Protein AF-A0A285DPT3-F1 (afdb_monomer)

Structure (mmCIF, N/CA/C/O backbone):
data_AF-A0A285DPT3-F1
#
_entry.id   AF-A0A285DPT3-F1
#
loop_
_atom_site.group_PDB
_atom_site.id
_atom_site.type_symbol
_atom_site.label_atom_id
_atom_site.label_alt_id
_atom_site.label_comp_id
_atom_site.label_asym_id
_atom_site.label_entity_id
_atom_site.label_seq_id
_atom_site.pdbx_PDB_ins_code
_atom_site.Cartn_x
_atom_site.Cartn_y
_atom_site.Cartn_z
_atom_site.occupancy
_atom_site.B_iso_or_equiv
_atom_site.auth_seq_id
_atom_site.auth_comp_id
_atom_site.auth_asym_id
_atom_site.auth_atom_id
_atom_site.pdbx_PDB_model_num
ATOM 1 N N . MET A 1 1 ? 13.667 15.807 -25.710 1.00 60.22 1 MET A N 1
ATOM 2 C CA . MET A 1 1 ? 13.467 14.727 -26.704 1.00 60.22 1 MET A CA 1
ATOM 3 C C . MET A 1 1 ? 12.579 13.612 -26.157 1.00 60.22 1 MET A C 1
ATOM 5 O O . MET A 1 1 ? 11.550 13.369 -26.765 1.00 60.22 1 MET A O 1
ATOM 9 N N . ILE A 1 2 ? 12.893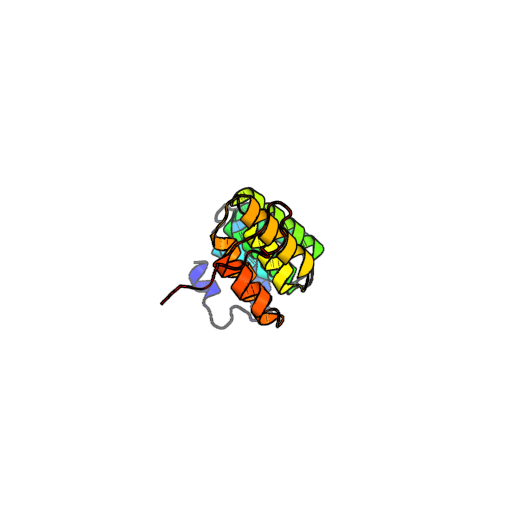 13.020 -24.993 1.00 67.38 2 ILE A N 1
ATOM 10 C CA . ILE A 1 2 ? 12.083 11.956 -24.354 1.00 67.38 2 ILE A CA 1
ATOM 11 C C . ILE A 1 2 ? 10.622 12.390 -24.117 1.00 67.38 2 ILE A C 1
ATOM 13 O O . ILE A 1 2 ? 9.706 11.693 -24.532 1.00 67.38 2 ILE A O 1
ATOM 17 N N . TRP A 1 3 ? 10.392 13.597 -23.582 1.00 68.56 3 TRP A N 1
ATOM 18 C CA . TRP A 1 3 ? 9.035 14.131 -23.374 1.00 68.56 3 TRP A CA 1
ATOM 19 C C . TRP A 1 3 ? 8.181 14.185 -24.655 1.00 68.56 3 TRP A C 1
ATOM 21 O O . TRP A 1 3 ? 6.995 13.876 -24.624 1.00 68.56 3 TRP A O 1
ATOM 31 N N . CYS A 1 4 ? 8.771 14.545 -25.800 1.00 65.94 4 CYS A N 1
ATOM 32 C CA . CYS A 1 4 ? 8.036 14.644 -27.064 1.00 65.94 4 CYS A CA 1
ATOM 33 C C . CYS A 1 4 ? 7.673 13.275 -27.650 1.00 65.94 4 CYS A C 1
ATOM 35 O O . CYS A 1 4 ? 6.765 13.203 -28.470 1.00 65.94 4 CYS A O 1
ATOM 37 N N . LEU A 1 5 ? 8.405 12.219 -27.284 1.00 67.31 5 LEU A N 1
ATOM 38 C CA . LEU A 1 5 ? 8.128 10.854 -27.726 1.00 67.31 5 LEU A CA 1
ATOM 39 C C . LEU A 1 5 ? 7.001 10.256 -26.884 1.00 67.31 5 LEU A C 1
ATOM 41 O O . LEU A 1 5 ? 6.019 9.773 -27.442 1.00 67.31 5 LEU A O 1
ATOM 45 N N . GLU A 1 6 ? 7.079 10.391 -25.560 1.00 70.69 6 GLU A N 1
ATOM 46 C CA . GLU A 1 6 ? 6.103 9.797 -24.637 1.00 70.69 6 GLU A CA 1
ATOM 47 C C . GLU A 1 6 ? 4.711 10.448 -24.679 1.00 70.69 6 GLU A C 1
ATOM 49 O O . GLU A 1 6 ? 3.744 9.820 -24.274 1.00 70.69 6 GLU A O 1
ATOM 54 N N . ASN A 1 7 ? 4.571 11.665 -25.216 1.00 73.75 7 ASN A N 1
ATOM 55 C CA . ASN A 1 7 ? 3.269 12.342 -25.348 1.00 73.75 7 ASN A CA 1
ATOM 56 C C . ASN A 1 7 ? 2.602 12.173 -26.725 1.00 73.75 7 ASN A C 1
ATOM 58 O O . ASN A 1 7 ? 1.636 12.873 -27.038 1.00 73.75 7 ASN A O 1
ATOM 62 N N . ARG A 1 8 ? 3.114 11.289 -27.588 1.00 76.12 8 ARG A N 1
ATOM 63 C CA . ARG A 1 8 ? 2.464 11.002 -28.874 1.00 76.12 8 ARG A CA 1
ATOM 64 C C . ARG A 1 8 ? 1.269 10.069 -28.687 1.00 76.12 8 ARG A C 1
ATOM 66 O O . ARG A 1 8 ? 1.301 9.170 -27.859 1.00 76.12 8 ARG A O 1
ATOM 73 N N . ALA A 1 9 ? 0.235 10.244 -29.509 1.00 72.31 9 ALA A N 1
ATOM 74 C CA . ALA A 1 9 ? -0.983 9.429 -29.449 1.00 72.31 9 ALA A CA 1
ATOM 75 C C . ALA A 1 9 ? -0.748 7.932 -29.742 1.00 72.31 9 ALA A C 1
ATOM 77 O O . ALA A 1 9 ? -1.563 7.093 -29.380 1.00 72.31 9 ALA A O 1
ATOM 78 N N . ASP A 1 10 ? 0.365 7.598 -30.392 1.00 73.44 10 ASP A N 1
ATOM 79 C CA . ASP A 1 10 ? 0.785 6.239 -30.733 1.00 73.44 10 ASP A CA 1
ATOM 80 C C . ASP A 1 10 ? 1.736 5.626 -29.688 1.00 73.44 10 ASP A C 1
ATOM 82 O O . ASP A 1 10 ? 2.382 4.612 -29.960 1.00 73.44 10 ASP A O 1
ATOM 86 N N . ALA A 1 11 ? 1.867 6.254 -28.512 1.00 66.75 11 ALA A N 1
ATOM 87 C CA . ALA A 1 11 ? 2.884 5.892 -27.533 1.00 66.75 11 ALA A CA 1
ATOM 88 C C . ALA A 1 11 ? 2.750 4.505 -26.924 1.00 66.75 11 ALA A C 1
ATOM 90 O O . ALA A 1 11 ? 3.761 3.897 -26.574 1.00 66.75 11 ALA A O 1
ATOM 91 N N . ASP A 1 12 ? 1.522 4.013 -26.847 1.00 67.69 12 ASP A N 1
ATOM 92 C CA . ASP A 1 12 ? 1.192 2.697 -26.316 1.00 67.69 12 ASP A CA 1
ATOM 93 C C . ASP A 1 12 ? 0.891 1.674 -27.428 1.00 67.69 12 ASP A C 1
ATOM 95 O O . ASP A 1 12 ? 0.424 0.574 -27.140 1.00 67.69 12 ASP A O 1
ATOM 99 N N . GLN A 1 13 ? 1.131 2.009 -28.706 1.00 74.12 13 GLN A N 1
ATOM 100 C CA . GLN A 1 13 ? 0.984 1.032 -29.788 1.00 74.12 13 GLN A CA 1
ATOM 101 C C . GLN A 1 13 ? 2.091 -0.033 -29.698 1.00 74.12 13 GLN A C 1
ATOM 103 O O . GLN A 1 13 ? 3.259 0.340 -29.557 1.00 74.12 13 GLN A O 1
ATOM 108 N N . PRO A 1 14 ? 1.768 -1.337 -29.828 1.00 68.69 14 PRO A N 1
ATOM 109 C CA . PRO A 1 14 ? 2.733 -2.430 -29.674 1.00 68.69 14 PRO A CA 1
ATOM 110 C C . PRO A 1 14 ? 4.007 -2.270 -30.510 1.00 68.69 14 PRO A C 1
ATOM 112 O O . PRO A 1 14 ? 5.107 -2.454 -29.995 1.00 68.69 14 PRO A O 1
ATOM 115 N N . ASP A 1 15 ? 3.862 -1.832 -31.760 1.00 72.25 15 ASP A N 1
ATOM 116 C CA . ASP A 1 15 ? 4.971 -1.668 -32.708 1.00 72.25 15 ASP A CA 1
ATOM 117 C C . ASP A 1 15 ? 5.975 -0.587 -32.269 1.00 72.25 15 ASP A C 1
ATOM 119 O O . ASP A 1 15 ? 7.160 -0.649 -32.591 1.00 72.25 15 ASP A O 1
ATOM 123 N N . ASN A 1 16 ? 5.517 0.382 -31.475 1.00 74.25 16 ASN A N 1
ATOM 124 C CA . ASN A 1 16 ? 6.323 1.488 -30.972 1.00 74.25 16 ASN A CA 1
ATOM 125 C C . ASN A 1 16 ? 6.932 1.208 -29.588 1.00 74.25 16 ASN A C 1
ATOM 127 O O . ASN A 1 16 ? 7.868 1.904 -29.185 1.00 74.25 16 ASN A O 1
ATOM 131 N N . LEU A 1 17 ? 6.422 0.219 -28.845 1.00 73.50 17 LEU A N 1
ATOM 132 C CA . LEU A 1 17 ? 6.867 -0.067 -27.477 1.00 73.50 17 LEU A CA 1
ATOM 133 C C . LEU A 1 17 ? 8.309 -0.581 -27.436 1.00 73.50 17 LEU A C 1
ATOM 135 O O . LEU A 1 17 ? 9.078 -0.149 -26.578 1.00 73.50 17 LEU A O 1
ATOM 139 N N . SER A 1 18 ? 8.712 -1.445 -28.374 1.00 77.19 18 SER A N 1
ATOM 140 C CA . SER A 1 18 ? 10.070 -2.011 -28.396 1.00 77.19 18 SER A CA 1
ATOM 141 C C . SER A 1 18 ? 11.146 -0.962 -28.702 1.00 77.19 18 SER A C 1
ATOM 143 O O . SER A 1 18 ? 12.162 -0.903 -28.008 1.00 77.19 18 SER A O 1
ATOM 145 N N . GLU A 1 19 ? 10.923 -0.096 -29.697 1.00 78.00 19 GLU A N 1
ATOM 146 C CA . GLU A 1 19 ? 11.867 0.981 -30.035 1.00 78.00 19 GLU A CA 1
ATOM 147 C C . GLU A 1 19 ? 11.976 2.003 -28.891 1.00 78.00 19 GLU A C 1
ATOM 149 O O . GLU A 1 19 ? 13.074 2.425 -28.515 1.00 78.00 19 GLU A O 1
ATOM 154 N N . ARG A 1 20 ? 10.846 2.354 -28.266 1.00 80.75 20 ARG A N 1
ATOM 155 C CA . ARG A 1 20 ? 10.809 3.286 -27.130 1.00 80.75 20 ARG A CA 1
ATOM 156 C C . ARG A 1 20 ? 11.472 2.717 -25.892 1.00 80.75 20 ARG A C 1
ATOM 158 O O . ARG A 1 20 ? 12.258 3.423 -25.263 1.00 80.75 20 ARG A O 1
ATOM 165 N N . ARG A 1 21 ? 11.222 1.445 -25.573 1.00 86.56 21 ARG A N 1
ATOM 166 C CA . ARG A 1 21 ? 11.910 0.745 -24.485 1.00 86.56 21 ARG A CA 1
ATOM 167 C C . ARG A 1 21 ? 13.422 0.845 -24.657 1.00 86.56 21 ARG A C 1
ATOM 169 O O . ARG A 1 21 ? 14.096 1.310 -23.744 1.00 86.56 21 ARG A O 1
ATOM 176 N N . ALA A 1 22 ? 13.940 0.527 -25.844 1.00 88.06 22 ALA A N 1
ATOM 177 C CA . ALA A 1 22 ? 15.373 0.607 -26.120 1.00 88.06 22 ALA A CA 1
ATOM 178 C C . ALA A 1 22 ? 15.934 2.033 -25.939 1.00 88.06 22 ALA A C 1
ATOM 180 O O . ALA A 1 22 ? 17.033 2.218 -25.411 1.00 88.06 22 ALA A O 1
ATOM 181 N N . LEU A 1 23 ? 15.188 3.067 -26.343 1.00 87.31 23 LEU A N 1
ATOM 182 C CA . LEU A 1 23 ? 15.588 4.464 -26.139 1.00 87.31 23 LEU A CA 1
ATOM 183 C C . LEU A 1 23 ? 15.603 4.862 -24.657 1.00 87.31 23 LEU A C 1
ATOM 185 O O . LEU A 1 23 ? 16.547 5.519 -24.209 1.00 87.31 23 LEU A O 1
ATOM 189 N N . LEU A 1 24 ? 14.586 4.459 -23.895 1.00 89.88 24 LEU A N 1
ATOM 190 C CA . LEU A 1 24 ? 14.486 4.726 -22.461 1.00 89.88 24 LEU A CA 1
ATOM 191 C C . LEU A 1 24 ? 15.575 3.984 -21.677 1.00 89.88 24 LEU A C 1
ATOM 193 O O . LEU A 1 24 ? 16.209 4.581 -20.810 1.00 89.88 24 LEU A O 1
ATOM 197 N N . GLU A 1 25 ? 15.866 2.729 -22.022 1.00 91.56 25 GLU A N 1
ATOM 198 C CA . GLU A 1 25 ? 16.958 1.947 -21.428 1.00 91.56 25 GLU A CA 1
ATOM 199 C C . GLU A 1 25 ? 18.322 2.590 -21.691 1.00 91.56 25 GLU A C 1
ATOM 201 O O . GLU A 1 25 ? 19.144 2.721 -20.780 1.00 91.56 25 GLU A O 1
ATOM 206 N N . ARG A 1 26 ? 18.561 3.066 -22.920 1.00 90.75 26 ARG A N 1
ATOM 207 C CA . ARG A 1 26 ? 19.780 3.822 -23.244 1.00 90.75 26 ARG A CA 1
ATOM 208 C C . ARG A 1 26 ? 19.885 5.101 -22.422 1.00 90.75 26 ARG A C 1
ATOM 210 O O . ARG A 1 26 ? 20.978 5.428 -21.968 1.00 90.75 26 ARG A O 1
ATOM 217 N N . ALA A 1 27 ? 18.778 5.813 -22.219 1.00 88.75 27 ALA A N 1
ATOM 218 C CA . ALA A 1 27 ? 18.766 7.014 -21.394 1.00 88.75 27 ALA A CA 1
ATOM 219 C C . ALA A 1 27 ? 19.059 6.702 -19.919 1.00 88.75 27 ALA A C 1
ATOM 221 O O . ALA A 1 27 ? 19.902 7.366 -19.315 1.00 88.75 27 ALA A O 1
ATOM 222 N N . LEU A 1 28 ? 18.429 5.660 -19.369 1.00 90.12 28 LEU A N 1
ATOM 223 C CA . LEU A 1 28 ? 18.655 5.186 -18.005 1.00 90.12 28 LEU A CA 1
ATOM 224 C C . LEU A 1 28 ? 20.135 4.840 -17.777 1.00 90.12 28 LEU A C 1
ATOM 226 O O . LEU A 1 28 ? 20.761 5.355 -16.852 1.00 90.12 28 LEU A O 1
ATOM 230 N N . ASN A 1 29 ? 20.719 4.044 -18.677 1.00 89.31 29 ASN A N 1
ATOM 231 C CA . ASN A 1 29 ? 22.113 3.600 -18.592 1.00 89.31 29 ASN A CA 1
ATOM 232 C C . ASN A 1 29 ? 23.126 4.734 -18.825 1.00 89.31 29 ASN A C 1
ATOM 234 O O . ASN A 1 29 ? 24.245 4.675 -18.324 1.00 89.31 29 ASN A O 1
ATOM 238 N N . ALA A 1 30 ? 22.739 5.787 -19.549 1.00 88.75 30 ALA A N 1
ATOM 239 C CA . ALA A 1 30 ? 23.543 6.996 -19.717 1.00 88.75 30 ALA A CA 1
ATOM 240 C C . ALA A 1 30 ? 23.461 7.959 -18.513 1.00 88.75 30 ALA A C 1
ATOM 242 O O . ALA A 1 30 ? 23.960 9.080 -18.594 1.00 88.75 30 ALA A O 1
ATOM 243 N N . GLY A 1 31 ? 22.810 7.562 -17.413 1.00 84.94 31 GLY A N 1
ATOM 244 C CA . GLY A 1 31 ? 22.635 8.402 -16.226 1.00 84.94 31 GLY A CA 1
ATOM 245 C C . GLY A 1 31 ? 21.565 9.483 -16.386 1.00 84.94 31 GLY A C 1
ATOM 246 O O . GLY A 1 31 ? 21.408 10.326 -15.509 1.00 84.94 31 GLY A O 1
ATOM 247 N N . MET A 1 32 ? 20.781 9.451 -17.468 1.00 84.06 32 MET A N 1
ATOM 248 C CA . MET A 1 32 ? 19.624 10.330 -17.679 1.00 84.06 32 MET A CA 1
ATOM 249 C C . MET A 1 32 ? 18.358 9.729 -17.044 1.00 84.06 32 MET A C 1
ATOM 251 O O . MET A 1 32 ? 17.265 9.783 -17.616 1.00 84.06 32 MET A O 1
ATOM 255 N N . ALA A 1 33 ? 18.521 9.129 -15.860 1.00 80.12 33 ALA A N 1
ATOM 256 C CA . ALA A 1 33 ? 17.473 8.490 -15.077 1.00 80.12 33 ALA A CA 1
ATOM 257 C C . ALA A 1 33 ? 16.556 9.547 -14.451 1.00 80.12 33 ALA A C 1
ATOM 259 O O . ALA A 1 33 ? 16.664 9.904 -13.281 1.00 80.12 33 ALA A O 1
ATOM 260 N N . THR A 1 34 ? 15.659 10.093 -15.264 1.00 86.56 34 THR A N 1
ATOM 261 C CA . THR A 1 34 ? 14.564 10.922 -14.755 1.00 86.56 34 THR A CA 1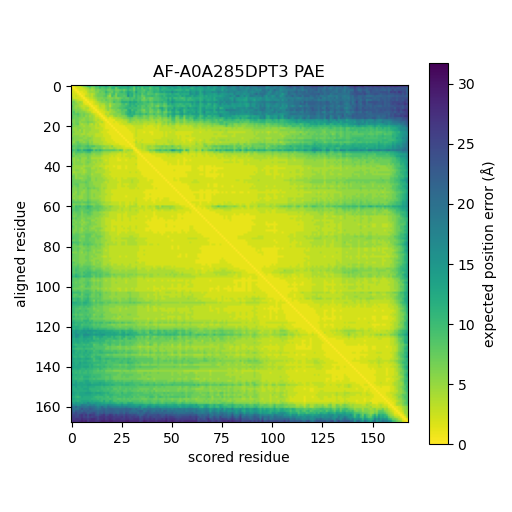
ATOM 262 C C . THR A 1 34 ? 13.483 10.033 -14.145 1.00 86.56 34 THR A C 1
ATOM 264 O O . THR A 1 34 ? 13.339 8.868 -14.526 1.00 86.56 34 THR A O 1
ATOM 267 N N . GLU A 1 35 ? 12.687 10.594 -13.235 1.00 86.56 35 GLU A N 1
ATOM 268 C CA . GLU A 1 35 ? 11.513 9.923 -12.663 1.00 86.56 35 GLU A CA 1
ATOM 269 C C . GLU A 1 35 ? 10.594 9.369 -13.760 1.00 86.56 35 GLU A C 1
ATOM 271 O O . GLU A 1 35 ? 10.193 8.212 -13.702 1.00 86.56 35 GLU A O 1
ATOM 276 N N . GLN A 1 36 ? 10.361 10.150 -14.820 1.00 85.31 36 GLN A N 1
ATOM 277 C CA . GLN A 1 36 ? 9.523 9.752 -15.951 1.00 85.31 36 GLN A CA 1
ATOM 278 C C . GLN A 1 36 ? 10.099 8.555 -16.729 1.00 85.31 36 GLN A C 1
ATOM 280 O O . GLN A 1 36 ? 9.351 7.659 -17.116 1.00 85.31 36 GLN A O 1
ATOM 285 N N . VAL A 1 37 ? 11.422 8.512 -16.943 1.00 89.81 37 VAL A N 1
ATOM 286 C CA . VAL A 1 37 ? 12.089 7.371 -17.602 1.00 89.81 37 VAL A CA 1
ATOM 287 C C . VAL A 1 37 ? 11.964 6.115 -16.744 1.00 89.81 37 VAL A C 1
ATOM 289 O O . VAL A 1 37 ? 11.612 5.058 -17.266 1.00 89.81 37 VAL A O 1
ATOM 292 N N . CYS A 1 38 ? 12.209 6.233 -15.436 1.00 92.31 38 CYS A N 1
ATOM 293 C CA . CYS A 1 38 ? 12.087 5.108 -14.513 1.00 92.31 38 CYS A CA 1
ATOM 294 C C . CYS A 1 38 ? 10.647 4.595 -14.484 1.00 92.31 38 CYS A C 1
ATOM 296 O O . CYS A 1 38 ? 10.424 3.431 -14.788 1.00 92.31 38 CYS A O 1
ATOM 298 N N . GLN A 1 39 ? 9.672 5.466 -14.222 1.00 90.50 39 GLN A N 1
ATOM 299 C CA . GLN A 1 39 ? 8.260 5.095 -14.137 1.00 90.50 39 GLN A CA 1
ATOM 300 C C . GLN A 1 39 ? 7.786 4.367 -15.400 1.00 90.50 39 GLN A C 1
ATOM 302 O O . GLN A 1 39 ? 7.134 3.327 -15.317 1.00 90.50 39 GLN A O 1
ATOM 307 N N . ARG A 1 40 ? 8.146 4.872 -16.585 1.00 89.69 40 ARG A N 1
ATOM 308 C CA . ARG A 1 40 ? 7.731 4.250 -17.843 1.00 89.69 40 ARG A CA 1
ATOM 309 C C . ARG A 1 40 ? 8.331 2.860 -18.030 1.00 89.69 40 ARG A C 1
ATOM 311 O O . ARG A 1 40 ? 7.610 1.933 -18.390 1.00 89.69 40 ARG A O 1
ATOM 318 N N . LEU A 1 41 ? 9.624 2.703 -17.749 1.00 92.88 41 LEU A N 1
ATOM 319 C CA . LEU A 1 41 ? 10.287 1.401 -17.806 1.00 92.88 41 LEU A CA 1
ATOM 320 C C . LEU A 1 41 ? 9.742 0.429 -16.747 1.00 92.88 41 LEU A C 1
ATOM 322 O O . LEU A 1 41 ? 9.598 -0.751 -17.043 1.00 92.88 41 LEU A O 1
ATOM 326 N N . GLN A 1 42 ? 9.383 0.908 -15.551 1.00 95.25 42 GLN A N 1
ATOM 327 C CA . GLN A 1 42 ? 8.762 0.085 -14.508 1.00 95.25 42 GLN A CA 1
ATOM 328 C C . GLN A 1 42 ? 7.402 -0.463 -14.956 1.00 95.25 42 GLN A C 1
ATOM 330 O O . GLN A 1 42 ? 7.119 -1.641 -14.749 1.00 95.25 42 GLN A O 1
ATOM 335 N N . VAL A 1 43 ? 6.578 0.358 -15.615 1.00 92.25 43 VAL A N 1
ATOM 336 C CA . VAL A 1 43 ? 5.294 -0.091 -16.177 1.00 92.25 43 VAL A CA 1
ATOM 337 C C . VAL A 1 43 ? 5.505 -1.170 -17.239 1.00 92.25 43 VAL A C 1
ATOM 339 O O . VAL A 1 43 ? 4.821 -2.188 -17.190 1.00 92.25 43 VAL A O 1
ATOM 342 N N . ILE A 1 44 ? 6.460 -0.976 -18.156 1.00 90.56 44 ILE A N 1
ATOM 343 C CA . ILE A 1 44 ? 6.786 -1.963 -19.200 1.00 90.56 44 ILE A CA 1
ATOM 344 C C . ILE A 1 44 ? 7.269 -3.274 -18.56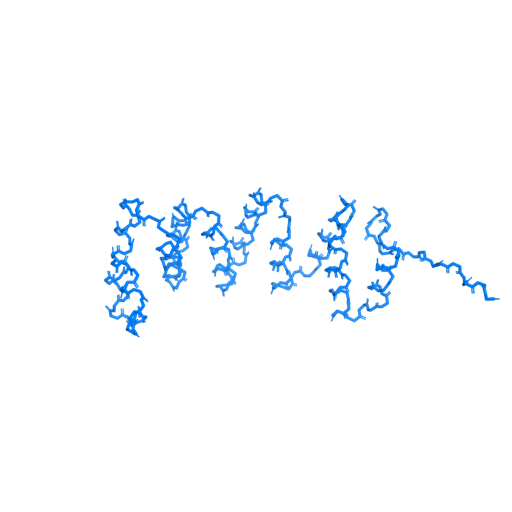2 1.00 90.56 44 ILE A C 1
ATOM 346 O O . ILE A 1 44 ? 6.733 -4.335 -18.859 1.00 90.56 44 ILE A O 1
ATOM 350 N N . ALA A 1 45 ? 8.218 -3.208 -17.624 1.00 93.81 45 ALA A N 1
ATOM 351 C CA . ALA A 1 45 ? 8.729 -4.392 -16.934 1.00 93.81 45 ALA A CA 1
ATOM 352 C C . ALA A 1 45 ? 7.628 -5.142 -16.163 1.00 93.81 45 ALA A C 1
ATOM 354 O O . ALA A 1 45 ? 7.586 -6.368 -16.179 1.00 93.81 45 ALA A O 1
ATOM 355 N N . ALA A 1 46 ? 6.703 -4.420 -15.523 1.00 94.19 46 ALA A N 1
ATOM 356 C CA . ALA A 1 46 ? 5.568 -5.025 -14.832 1.00 94.19 46 ALA A CA 1
ATOM 357 C C . ALA A 1 46 ? 4.555 -5.676 -15.791 1.00 94.19 46 ALA A C 1
ATOM 359 O O . ALA A 1 46 ? 3.973 -6.698 -15.438 1.00 94.19 46 ALA A O 1
ATOM 360 N N . GLN A 1 47 ? 4.336 -5.104 -16.983 1.00 90.25 47 GLN A N 1
ATOM 361 C CA . GLN A 1 47 ? 3.489 -5.702 -18.027 1.00 90.25 47 GLN A CA 1
ATOM 362 C C . GLN A 1 47 ? 4.082 -7.003 -18.571 1.00 90.25 47 GLN A C 1
ATOM 364 O O . GLN A 1 47 ? 3.337 -7.946 -18.821 1.00 90.25 47 GLN A O 1
ATOM 369 N N . ASP A 1 48 ? 5.406 -7.059 -18.696 1.00 92.25 48 ASP A N 1
ATOM 370 C CA . ASP A 1 48 ? 6.138 -8.254 -19.122 1.00 92.25 48 ASP A CA 1
ATOM 371 C C . ASP A 1 48 ? 6.331 -9.280 -17.990 1.00 92.25 48 ASP A C 1
ATOM 373 O O . ASP A 1 48 ? 6.950 -10.322 -18.195 1.00 92.25 48 ASP A O 1
ATOM 377 N N . GLU A 1 49 ? 5.844 -8.976 -16.781 1.00 95.12 49 GLU A N 1
ATOM 378 C CA . GLU A 1 49 ? 6.082 -9.744 -15.553 1.00 95.12 49 GLU A CA 1
ATOM 379 C C . GLU A 1 49 ? 7.580 -9.946 -15.224 1.00 95.12 49 GLU A C 1
ATOM 381 O O . GLU A 1 49 ? 7.959 -10.844 -14.463 1.00 95.12 49 GLU A O 1
ATOM 386 N N . ASP A 1 50 ? 8.455 -9.076 -15.740 1.00 96.25 50 ASP A N 1
ATOM 387 C CA . ASP A 1 50 ? 9.886 -9.068 -15.438 1.00 96.25 50 ASP A CA 1
ATOM 388 C C . ASP A 1 50 ? 10.169 -8.248 -14.175 1.00 96.25 50 ASP A C 1
ATOM 390 O O . ASP A 1 50 ? 10.608 -7.095 -14.173 1.00 96.25 50 ASP A O 1
ATOM 394 N N . TRP A 1 51 ? 9.899 -8.881 -13.042 1.00 96.25 51 TRP A N 1
ATOM 395 C CA . TRP A 1 51 ? 10.055 -8.265 -11.730 1.00 96.25 51 TRP A CA 1
ATOM 396 C C . TRP A 1 51 ? 11.514 -7.999 -11.332 1.00 96.25 51 TRP A C 1
ATOM 398 O O . TRP A 1 51 ? 11.768 -7.174 -10.453 1.00 96.25 51 TRP A O 1
ATOM 408 N N . ASN A 1 52 ? 12.473 -8.706 -11.937 1.00 96.38 52 ASN A N 1
ATOM 409 C CA . ASN A 1 52 ? 13.892 -8.463 -11.680 1.00 96.38 52 ASN A CA 1
ATOM 410 C C . ASN A 1 52 ? 14.318 -7.162 -12.354 1.00 96.38 52 ASN A C 1
ATOM 412 O O . ASN A 1 52 ? 14.977 -6.328 -11.729 1.00 96.38 52 ASN A O 1
ATOM 416 N N . GLU A 1 53 ? 13.887 -6.973 -13.599 1.00 95.31 53 GLU A N 1
ATOM 417 C CA . GLU A 1 53 ? 14.105 -5.738 -14.335 1.00 95.31 53 GLU A CA 1
ATOM 418 C C . GLU A 1 53 ? 13.397 -4.558 -13.665 1.00 95.31 53 GLU A C 1
ATOM 420 O O . GLU A 1 53 ? 14.013 -3.509 -13.467 1.00 95.31 53 GLU A O 1
ATOM 425 N N . LEU A 1 54 ? 12.158 -4.754 -13.198 1.00 97.19 54 LEU A N 1
ATOM 426 C CA . LEU A 1 54 ? 11.440 -3.761 -12.397 1.00 97.19 54 LEU A CA 1
ATOM 427 C C . LEU A 1 54 ? 12.283 -3.282 -11.204 1.00 97.19 54 LEU A C 1
ATOM 429 O O . LEU A 1 54 ? 12.470 -2.078 -11.024 1.00 97.19 54 LEU A O 1
ATOM 433 N N . SER A 1 55 ? 12.844 -4.215 -10.428 1.00 96.81 55 SER A N 1
ATOM 434 C CA . SER A 1 55 ? 13.664 -3.880 -9.259 1.00 96.81 55 SER A CA 1
ATOM 435 C C . SER A 1 55 ? 14.992 -3.214 -9.639 1.00 96.81 55 SER A C 1
ATOM 437 O O . SER A 1 55 ? 15.449 -2.289 -8.960 1.00 96.81 55 SER A O 1
ATOM 439 N N . ARG A 1 56 ? 15.597 -3.624 -10.763 1.00 95.75 56 ARG A N 1
ATOM 440 C CA . ARG A 1 56 ? 16.795 -2.978 -11.318 1.00 95.75 56 ARG A CA 1
ATOM 441 C C . ARG A 1 56 ? 16.516 -1.512 -11.647 1.00 95.75 56 ARG A C 1
ATOM 443 O O . ARG A 1 56 ? 17.295 -0.651 -11.242 1.00 95.75 56 ARG A O 1
ATOM 450 N N . ILE A 1 57 ? 15.408 -1.224 -12.333 1.00 95.88 57 ILE A N 1
ATOM 451 C CA . ILE A 1 57 ? 14.992 0.138 -12.700 1.00 95.88 57 ILE A CA 1
ATOM 452 C C . ILE A 1 57 ? 14.720 0.978 -11.447 1.00 95.88 57 ILE A C 1
ATOM 454 O O . ILE A 1 57 ? 15.172 2.123 -11.369 1.00 95.88 57 ILE A O 1
ATOM 458 N N . THR A 1 58 ? 14.057 0.409 -10.433 1.00 95.69 58 THR A N 1
ATOM 459 C CA . THR A 1 58 ? 13.811 1.089 -9.150 1.00 95.69 58 THR A CA 1
ATOM 460 C C . THR A 1 58 ? 15.094 1.613 -8.509 1.00 95.69 58 THR A C 1
ATOM 462 O O . THR A 1 58 ? 15.100 2.714 -7.951 1.00 95.69 58 THR A O 1
ATOM 465 N N . GLY A 1 59 ? 16.198 0.869 -8.631 1.00 93.81 59 GLY A N 1
ATOM 466 C CA . GLY A 1 59 ? 17.508 1.269 -8.116 1.00 93.81 59 GLY A CA 1
ATOM 467 C C . GLY A 1 59 ? 18.003 2.625 -8.636 1.00 93.81 59 GLY A C 1
ATOM 468 O O . GLY A 1 59 ? 18.752 3.302 -7.934 1.00 93.81 59 GLY A O 1
ATOM 469 N N . PHE A 1 60 ? 17.549 3.059 -9.815 1.00 91.44 60 PHE A N 1
ATOM 470 C CA . PHE A 1 60 ? 17.920 4.346 -10.410 1.00 91.44 60 PHE A CA 1
ATOM 471 C C . PHE A 1 60 ? 17.001 5.502 -9.993 1.00 91.44 60 PHE A C 1
ATOM 473 O O . PHE A 1 60 ? 17.434 6.652 -9.995 1.00 91.44 60 PHE A O 1
ATOM 480 N N . GLY A 1 61 ? 15.741 5.219 -9.654 1.00 88.12 61 GLY A N 1
ATOM 481 C CA . GLY A 1 61 ? 14.704 6.242 -9.475 1.00 88.12 61 GLY A CA 1
ATOM 482 C C . GLY A 1 61 ? 14.422 6.655 -8.026 1.00 88.12 61 GLY A C 1
ATOM 483 O O . GLY A 1 61 ? 13.577 7.517 -7.792 1.00 88.12 61 GLY A O 1
ATOM 484 N N . GLY A 1 62 ? 15.106 6.059 -7.045 1.00 90.38 62 GLY A N 1
ATOM 485 C CA . GLY A 1 62 ? 14.995 6.449 -5.637 1.00 90.38 62 GLY A CA 1
ATOM 486 C C . GLY A 1 62 ? 13.607 6.208 -5.028 1.00 90.38 62 GLY A C 1
ATOM 487 O O . GLY A 1 62 ? 12.949 5.206 -5.303 1.00 90.38 62 GLY A O 1
ATOM 488 N N . ASP A 1 63 ? 13.172 7.109 -4.145 1.00 92.62 6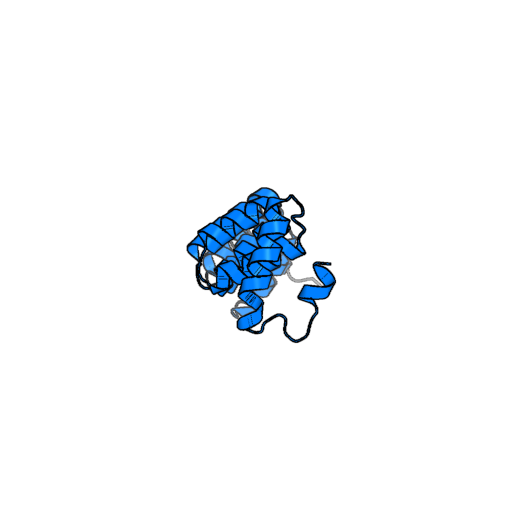3 ASP A N 1
ATOM 489 C CA . ASP A 1 63 ? 11.931 6.953 -3.371 1.00 92.62 63 ASP A CA 1
ATOM 490 C C . ASP A 1 63 ? 10.643 6.944 -4.210 1.00 92.62 63 ASP A C 1
ATOM 492 O O . ASP A 1 63 ? 9.759 6.142 -3.897 1.00 92.62 63 ASP A O 1
ATOM 496 N N . PRO A 1 64 ? 10.479 7.798 -5.243 1.00 93.19 64 PRO A N 1
ATOM 497 C CA . PRO A 1 64 ? 9.323 7.716 -6.133 1.00 93.19 64 PRO A CA 1
ATOM 498 C C . PRO A 1 64 ? 9.227 6.355 -6.825 1.00 93.19 64 PRO A C 1
ATOM 500 O O . PRO A 1 64 ? 8.189 5.701 -6.737 1.00 93.19 64 PRO A O 1
ATOM 503 N N . ALA A 1 65 ? 10.332 5.875 -7.405 1.00 94.94 65 ALA A N 1
ATOM 504 C CA . ALA A 1 65 ? 10.354 4.588 -8.094 1.00 94.94 65 ALA A CA 1
ATOM 505 C C . ALA A 1 65 ? 10.088 3.411 -7.144 1.00 94.94 65 ALA A C 1
ATOM 507 O O . ALA A 1 65 ? 9.399 2.467 -7.519 1.00 94.94 65 ALA A O 1
ATOM 508 N N . LEU A 1 66 ? 10.553 3.477 -5.892 1.00 96.75 66 LEU A N 1
ATOM 509 C CA . LEU A 1 66 ? 10.255 2.447 -4.894 1.00 96.75 66 LEU A CA 1
ATOM 510 C C . LEU A 1 66 ? 8.754 2.365 -4.571 1.00 96.75 66 LEU A C 1
ATOM 512 O O . LEU A 1 66 ? 8.209 1.272 -4.408 1.00 96.75 66 LEU A O 1
ATOM 516 N N . ARG A 1 67 ? 8.070 3.514 -4.481 1.00 96.31 67 ARG A N 1
ATOM 517 C CA . ARG A 1 67 ? 6.613 3.548 -4.272 1.00 96.31 67 ARG A CA 1
ATOM 518 C C . ARG A 1 67 ? 5.856 3.029 -5.491 1.00 96.31 67 ARG A C 1
ATOM 520 O O . ARG A 1 67 ? 4.866 2.322 -5.312 1.00 96.31 67 ARG A O 1
ATOM 527 N N . GLU A 1 68 ? 6.328 3.360 -6.689 1.00 96.94 68 GLU A N 1
ATOM 528 C CA . GLU A 1 68 ? 5.754 2.878 -7.947 1.00 96.94 68 GLU A CA 1
ATOM 529 C C . GLU A 1 68 ? 5.891 1.353 -8.069 1.00 96.94 68 GLU A C 1
ATOM 531 O O . GLU A 1 68 ? 4.895 0.673 -8.294 1.00 96.94 68 GLU A O 1
ATOM 536 N N . GLU A 1 69 ? 7.074 0.782 -7.807 1.00 98.12 69 GLU A N 1
ATOM 537 C CA . GLU A 1 69 ? 7.277 -0.676 -7.806 1.00 98.12 69 GLU A CA 1
ATOM 538 C C . GLU A 1 69 ? 6.328 -1.375 -6.825 1.00 98.12 69 GLU A C 1
ATOM 540 O O . GLU A 1 69 ? 5.680 -2.358 -7.187 1.00 98.12 69 GLU A O 1
ATOM 545 N N . ALA A 1 70 ? 6.191 -0.854 -5.599 1.00 98.12 70 ALA A N 1
ATOM 546 C CA . ALA A 1 70 ? 5.266 -1.413 -4.613 1.00 98.12 70 ALA A CA 1
ATOM 547 C C . ALA A 1 70 ? 3.813 -1.430 -5.127 1.00 98.12 70 ALA A C 1
ATOM 549 O O . ALA A 1 70 ? 3.108 -2.427 -4.956 1.00 98.12 70 ALA A O 1
ATOM 550 N N . ALA A 1 71 ? 3.376 -0.348 -5.780 1.00 97.56 71 ALA A N 1
ATOM 551 C CA . ALA A 1 71 ? 2.032 -0.226 -6.337 1.00 97.56 71 ALA A CA 1
ATOM 552 C C . ALA A 1 71 ? 1.808 -1.139 -7.557 1.00 97.56 71 ALA A C 1
ATOM 554 O O . ALA A 1 71 ? 0.750 -1.763 -7.665 1.00 97.56 71 ALA A O 1
ATOM 555 N N . LEU A 1 72 ? 2.796 -1.258 -8.449 1.00 97.94 72 LEU A N 1
ATOM 556 C CA . LEU A 1 72 ? 2.739 -2.148 -9.613 1.00 97.94 72 LEU A CA 1
ATOM 557 C C . LEU A 1 72 ? 2.652 -3.617 -9.189 1.00 97.94 72 LEU A C 1
ATOM 559 O O . LEU A 1 72 ? 1.801 -4.349 -9.694 1.00 97.94 72 LEU A O 1
ATOM 563 N N . LEU A 1 73 ? 3.463 -4.029 -8.211 1.00 98.25 73 LEU A N 1
ATOM 564 C CA . LEU A 1 73 ? 3.419 -5.380 -7.650 1.00 98.25 73 LEU A CA 1
ATOM 565 C C . LEU A 1 73 ? 2.065 -5.683 -7.004 1.00 98.25 73 LEU A C 1
ATOM 567 O O . LEU A 1 73 ? 1.529 -6.774 -7.184 1.00 98.25 73 LEU A O 1
ATOM 571 N N . GLU A 1 74 ? 1.488 -4.727 -6.275 1.00 97.25 74 GLU A N 1
ATOM 572 C CA . GLU A 1 74 ? 0.151 -4.894 -5.704 1.00 97.25 74 GLU A CA 1
ATOM 573 C C . GLU A 1 74 ? -0.912 -5.057 -6.791 1.00 97.25 74 GLU A C 1
ATOM 575 O O . GLU A 1 74 ? -1.725 -5.977 -6.715 1.00 97.25 74 GLU A O 1
ATOM 580 N N . LYS A 1 75 ? -0.888 -4.200 -7.818 1.00 96.50 75 LYS A N 1
ATOM 581 C CA . LYS A 1 75 ? -1.833 -4.263 -8.938 1.00 96.50 75 LYS A CA 1
ATOM 582 C C . LYS A 1 75 ? -1.736 -5.591 -9.693 1.00 96.50 75 LYS A C 1
ATOM 584 O O . LYS A 1 75 ? -2.755 -6.106 -10.142 1.00 96.50 75 LYS A O 1
ATOM 589 N N . ALA A 1 76 ? -0.532 -6.148 -9.798 1.00 95.75 76 ALA A N 1
ATOM 590 C CA . ALA A 1 76 ? -0.273 -7.453 -10.397 1.00 95.75 76 ALA A CA 1
ATOM 591 C C . ALA A 1 76 ? -0.576 -8.644 -9.461 1.00 95.75 76 ALA A C 1
ATOM 593 O O . ALA A 1 76 ? -0.325 -9.790 -9.823 1.00 95.75 76 ALA A O 1
ATOM 594 N N . GLY A 1 77 ? -1.074 -8.405 -8.241 1.00 95.81 77 GLY A N 1
ATOM 595 C CA . GLY A 1 77 ? -1.383 -9.462 -7.273 1.00 95.81 77 GLY A CA 1
ATOM 596 C C . GLY A 1 77 ? -0.155 -10.114 -6.627 1.00 95.81 77 GLY A C 1
ATOM 597 O O . GLY A 1 77 ? -0.289 -11.097 -5.898 1.00 95.81 77 GLY A O 1
ATOM 598 N N . GLN A 1 78 ? 1.045 -9.561 -6.822 1.00 97.19 78 GLN A N 1
ATOM 599 C CA . GLN A 1 78 ? 2.300 -10.037 -6.231 1.00 97.19 78 GLN A CA 1
ATOM 600 C C . GLN A 1 78 ? 2.420 -9.592 -4.764 1.00 97.19 78 GLN A C 1
ATOM 602 O O . GLN A 1 78 ? 3.370 -8.911 -4.372 1.00 97.19 78 GLN A O 1
ATOM 607 N N . LEU A 1 79 ? 1.444 -9.972 -3.930 1.00 96.25 79 LEU A N 1
ATOM 608 C CA . LEU A 1 79 ? 1.241 -9.418 -2.584 1.00 96.25 79 LEU A CA 1
ATOM 609 C C . LEU A 1 79 ? 2.460 -9.575 -1.665 1.00 96.25 79 LEU A C 1
ATOM 611 O O . LEU A 1 79 ? 2.772 -8.664 -0.903 1.00 96.25 79 LEU A O 1
ATOM 615 N N . GLY A 1 80 ? 3.182 -10.697 -1.752 1.00 96.38 80 GLY A N 1
ATOM 616 C CA . GLY A 1 80 ? 4.397 -10.912 -0.957 1.00 96.38 80 GLY A CA 1
ATOM 617 C C . GLY A 1 80 ? 5.514 -9.923 -1.306 1.00 96.38 80 GLY A C 1
ATOM 618 O O . GLY A 1 80 ? 6.121 -9.325 -0.417 1.00 96.38 80 GLY A O 1
ATOM 619 N N . ARG A 1 81 ? 5.737 -9.689 -2.604 1.00 97.12 81 ARG A N 1
ATOM 620 C CA . ARG A 1 81 ? 6.743 -8.735 -3.098 1.00 97.12 81 ARG A CA 1
ATOM 621 C C . ARG A 1 81 ? 6.315 -7.294 -2.836 1.00 97.12 81 ARG A C 1
ATOM 623 O O . ARG A 1 81 ? 7.121 -6.495 -2.367 1.00 97.12 81 ARG A O 1
ATOM 630 N N . ALA A 1 82 ? 5.037 -6.984 -3.050 1.00 98.00 82 ALA A N 1
ATOM 631 C CA . ALA A 1 82 ? 4.464 -5.685 -2.718 1.00 98.00 82 ALA A CA 1
ATOM 632 C C . ALA A 1 82 ? 4.652 -5.363 -1.229 1.00 98.00 82 ALA A C 1
ATOM 634 O O . ALA A 1 82 ? 5.115 -4.277 -0.889 1.00 98.00 82 ALA A O 1
ATOM 635 N N . GLN A 1 83 ? 4.388 -6.320 -0.331 1.00 97.56 83 GLN A N 1
ATOM 636 C CA . GLN A 1 83 ? 4.592 -6.129 1.105 1.00 97.56 83 GLN A CA 1
ATOM 637 C C . GLN A 1 83 ? 6.055 -5.828 1.449 1.00 97.56 83 GLN A C 1
ATOM 639 O O . GLN A 1 83 ? 6.327 -4.940 2.263 1.00 97.56 83 GLN A O 1
ATOM 644 N N . GLN A 1 84 ? 6.999 -6.555 0.843 1.00 97.25 84 GLN A N 1
ATOM 645 C CA . GLN A 1 84 ? 8.425 -6.297 1.031 1.00 97.25 84 GLN A CA 1
ATOM 646 C C . GLN A 1 84 ? 8.766 -4.859 0.627 1.00 97.25 84 GLN A C 1
ATOM 648 O O . GLN A 1 84 ? 9.371 -4.126 1.409 1.00 97.25 84 GLN A O 1
ATOM 653 N N . LYS A 1 85 ? 8.289 -4.412 -0.538 1.00 98.00 85 LYS A N 1
ATOM 654 C CA . LYS A 1 85 ? 8.534 -3.048 -1.014 1.00 98.00 85 LYS A CA 1
ATOM 655 C C . LYS A 1 85 ? 7.853 -1.990 -0.154 1.00 98.00 85 LYS A C 1
ATOM 657 O O . LYS A 1 85 ? 8.492 -1.007 0.205 1.00 98.00 85 LYS A O 1
ATOM 662 N N . TYR A 1 86 ? 6.620 -2.210 0.300 1.00 97.81 86 TYR A N 1
ATOM 663 C CA . TYR A 1 86 ? 5.976 -1.313 1.263 1.00 97.81 86 TYR A CA 1
ATOM 664 C C . TYR A 1 86 ? 6.717 -1.248 2.604 1.00 97.81 86 TYR A C 1
ATOM 666 O O . TYR A 1 86 ? 6.749 -0.188 3.225 1.00 97.81 86 TYR A O 1
ATOM 674 N N . THR A 1 87 ? 7.368 -2.334 3.027 1.00 97.50 87 THR A N 1
ATOM 675 C CA . THR A 1 87 ? 8.231 -2.339 4.219 1.00 97.50 87 THR A CA 1
ATOM 676 C C . THR A 1 87 ? 9.471 -1.466 4.009 1.00 97.50 87 THR A C 1
ATOM 678 O O . THR A 1 87 ? 9.807 -0.661 4.878 1.00 97.50 87 THR A O 1
ATOM 681 N N . GLU A 1 88 ? 10.111 -1.554 2.840 1.00 97.12 88 GLU A N 1
ATOM 682 C CA . GLU A 1 88 ? 11.226 -0.675 2.462 1.00 97.12 88 GLU A CA 1
ATOM 683 C C . GLU A 1 88 ? 10.787 0.804 2.415 1.00 97.12 88 GLU A C 1
ATOM 685 O O . GLU A 1 88 ? 11.470 1.672 2.964 1.00 97.12 88 GLU A O 1
ATOM 690 N N . VAL A 1 89 ? 9.608 1.098 1.847 1.00 97.19 89 VAL A N 1
ATOM 691 C CA . VAL A 1 89 ? 9.020 2.452 1.852 1.00 97.19 89 VAL A CA 1
ATOM 692 C C . VAL A 1 89 ? 8.816 2.949 3.285 1.00 97.19 89 VAL A C 1
ATOM 694 O O . VAL A 1 89 ? 9.153 4.094 3.591 1.00 97.19 89 VAL A O 1
ATOM 697 N N . CYS A 1 90 ? 8.291 2.107 4.179 1.00 95.19 90 CYS A N 1
ATOM 698 C CA . CYS A 1 90 ? 8.106 2.459 5.584 1.00 95.19 90 CYS A CA 1
ATOM 699 C C . CYS A 1 90 ? 9.424 2.815 6.275 1.00 95.19 90 CYS A C 1
ATOM 701 O O . CYS A 1 90 ? 9.471 3.804 7.008 1.00 95.19 90 CYS A O 1
ATOM 703 N N . ALA A 1 91 ? 10.487 2.046 6.020 1.00 95.25 91 ALA A N 1
ATOM 704 C CA . ALA A 1 91 ? 11.809 2.301 6.583 1.00 95.25 91 ALA A CA 1
ATOM 705 C C . ALA A 1 91 ? 12.388 3.644 6.110 1.00 95.25 91 ALA A C 1
ATOM 707 O O . ALA A 1 91 ? 12.963 4.374 6.913 1.00 95.25 91 ALA A O 1
ATOM 708 N N . ARG A 1 92 ? 12.188 4.007 4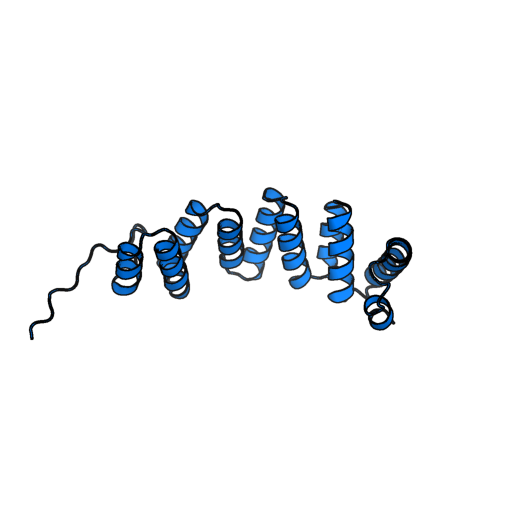.836 1.00 93.12 92 ARG A N 1
ATOM 709 C CA . ARG A 1 92 ? 12.666 5.289 4.291 1.00 93.12 92 ARG A CA 1
ATOM 710 C C . ARG A 1 92 ? 11.888 6.499 4.782 1.00 93.12 92 ARG A C 1
ATOM 712 O O . ARG A 1 92 ? 12.479 7.525 5.092 1.00 93.12 92 ARG A O 1
ATOM 719 N N . VAL A 1 93 ? 10.564 6.386 4.851 1.00 90.75 93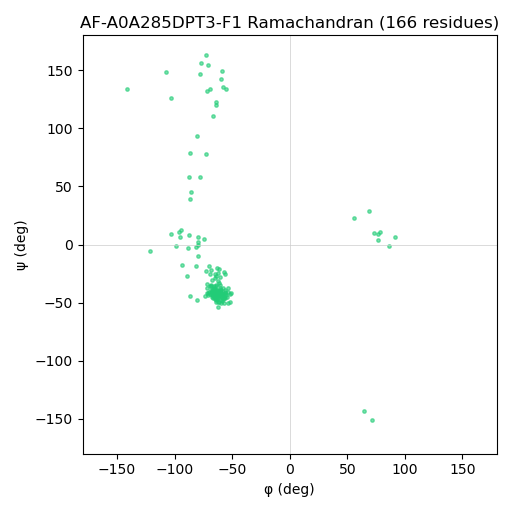 VAL A N 1
ATOM 720 C CA . VAL A 1 93 ? 9.691 7.497 5.263 1.00 90.75 93 VAL A CA 1
ATOM 721 C C . VAL A 1 93 ? 9.634 7.638 6.790 1.00 90.75 93 VAL A C 1
ATOM 723 O O . VAL A 1 93 ? 9.222 8.678 7.295 1.00 90.75 93 VAL A O 1
ATOM 726 N N . GLY A 1 94 ? 10.022 6.603 7.542 1.00 89.81 94 GLY A N 1
ATOM 727 C CA . GLY A 1 94 ? 9.886 6.578 9.000 1.00 89.81 94 GLY A CA 1
ATOM 728 C C . GLY A 1 94 ? 8.425 6.494 9.453 1.00 89.81 94 GLY A C 1
ATOM 729 O O . GLY A 1 94 ? 8.063 7.005 10.509 1.00 89.81 94 GLY A O 1
ATOM 730 N N . SER A 1 95 ? 7.559 5.884 8.640 1.00 88.69 95 SER A N 1
ATOM 731 C CA . SER A 1 95 ? 6.122 5.778 8.907 1.00 88.69 95 SER A CA 1
ATOM 732 C C . SER A 1 95 ? 5.603 4.414 8.491 1.00 88.69 95 SER A C 1
ATOM 734 O O . SER A 1 95 ? 5.871 3.960 7.382 1.00 88.69 95 SER A O 1
ATOM 736 N N . ARG A 1 96 ? 4.801 3.775 9.349 1.00 90.81 96 ARG A N 1
ATOM 737 C CA . ARG A 1 96 ? 4.176 2.475 9.056 1.00 90.81 96 ARG A CA 1
ATOM 738 C C . ARG A 1 96 ? 2.933 2.590 8.163 1.00 90.81 96 ARG A C 1
ATOM 740 O O . ARG A 1 96 ? 2.446 1.582 7.660 1.00 90.81 96 ARG A O 1
ATOM 747 N N . MET A 1 97 ? 2.439 3.807 7.927 1.00 90.88 97 MET A N 1
ATOM 748 C CA . MET A 1 97 ? 1.192 4.054 7.190 1.00 90.88 97 MET A CA 1
ATOM 749 C C . MET A 1 97 ? 1.142 3.450 5.776 1.00 90.88 97 MET A C 1
ATOM 751 O O . MET A 1 97 ? 0.101 2.892 5.439 1.00 90.88 97 MET A O 1
ATOM 755 N N . PRO A 1 98 ? 2.207 3.485 4.947 1.00 94.25 98 PRO A N 1
ATOM 756 C CA . PRO A 1 98 ? 2.180 2.846 3.629 1.00 94.25 98 PRO A CA 1
ATOM 757 C C . PRO A 1 98 ? 1.832 1.352 3.686 1.00 94.25 98 PRO A C 1
ATOM 759 O O . PRO A 1 98 ? 1.001 0.883 2.913 1.00 94.25 98 PRO A O 1
ATOM 762 N N . LEU A 1 99 ? 2.408 0.621 4.643 1.00 95.12 99 LEU A N 1
ATOM 763 C CA . LEU A 1 99 ? 2.159 -0.806 4.827 1.00 95.12 99 LEU A CA 1
ATOM 764 C C . LEU A 1 99 ? 0.756 -1.087 5.388 1.00 95.12 99 LEU A C 1
ATOM 766 O O . LEU A 1 99 ? 0.097 -2.026 4.951 1.00 95.12 99 LEU A O 1
ATOM 770 N N . ILE A 1 100 ? 0.268 -0.245 6.303 1.00 93.81 100 ILE A N 1
ATOM 771 C CA . ILE A 1 100 ? -1.106 -0.335 6.825 1.00 93.81 100 ILE A CA 1
ATOM 772 C C . ILE A 1 100 ? -2.124 -0.116 5.691 1.00 93.81 100 ILE A C 1
ATOM 774 O O . ILE A 1 100 ? -3.058 -0.901 5.534 1.00 93.81 100 ILE A O 1
ATOM 778 N N . ASN A 1 101 ? -1.898 0.893 4.843 1.00 92.62 101 ASN A N 1
ATOM 779 C CA . ASN A 1 101 ? -2.728 1.167 3.668 1.00 92.62 101 ASN A CA 1
ATOM 780 C C . ASN A 1 101 ? -2.742 0.004 2.670 1.00 92.62 101 ASN A C 1
ATOM 782 O O . ASN A 1 101 ? -3.771 -0.274 2.052 1.00 92.62 101 ASN A O 1
ATOM 786 N N . PHE A 1 102 ? -1.605 -0.667 2.499 1.00 96.00 102 PHE A N 1
ATOM 787 C CA . PHE A 1 102 ? -1.500 -1.869 1.681 1.00 96.00 102 PHE A CA 1
ATOM 788 C C . PHE A 1 102 ? -2.323 -3.027 2.253 1.00 96.00 102 PHE A C 1
ATOM 790 O O . PHE A 1 102 ? -3.100 -3.646 1.525 1.00 96.00 102 PHE A O 1
ATOM 797 N N . TRP A 1 103 ? -2.217 -3.294 3.555 1.00 95.81 103 TRP A N 1
ATOM 798 C CA . TRP A 1 103 ? -3.002 -4.346 4.200 1.00 95.81 103 TRP A CA 1
ATOM 799 C C . TRP A 1 103 ? -4.507 -4.104 4.086 1.00 95.81 103 TRP A C 1
ATOM 801 O O . TRP A 1 103 ? -5.240 -5.032 3.757 1.00 95.81 103 TRP A O 1
ATOM 811 N N . TRP A 1 104 ? -4.969 -2.858 4.211 1.00 90.25 104 TRP A N 1
ATOM 812 C CA . TRP A 1 104 ? -6.378 -2.542 3.955 1.00 90.25 104 TRP A CA 1
ATOM 813 C C . TRP A 1 104 ? -6.825 -2.872 2.541 1.00 90.25 104 TRP A C 1
ATOM 815 O O . TRP A 1 104 ? -7.840 -3.539 2.357 1.00 90.25 104 TRP A O 1
ATOM 825 N N . ARG A 1 105 ? -6.077 -2.413 1.535 1.00 92.25 105 ARG A N 1
ATOM 826 C CA . ARG A 1 105 ? -6.448 -2.628 0.129 1.00 92.25 105 ARG A CA 1
ATOM 827 C C . ARG A 1 105 ? -6.434 -4.104 -0.261 1.00 92.25 105 ARG A C 1
ATOM 829 O O . ARG A 1 105 ? -7.190 -4.502 -1.137 1.00 92.25 105 ARG A O 1
ATOM 836 N N . THR A 1 106 ? -5.624 -4.910 0.422 1.00 94.00 106 THR A N 1
ATOM 837 C CA . THR A 1 106 ? -5.483 -6.352 0.175 1.00 94.00 106 THR A CA 1
ATOM 838 C C . THR A 1 106 ? -6.363 -7.227 1.072 1.00 94.00 106 THR A C 1
ATOM 840 O O . THR A 1 106 ? -6.248 -8.449 1.027 1.00 94.00 106 THR A O 1
ATOM 843 N N . GLY A 1 107 ? -7.256 -6.631 1.871 1.00 91.44 107 GLY A N 1
ATOM 844 C CA . GLY A 1 107 ? -8.210 -7.361 2.717 1.00 91.44 107 GLY A CA 1
ATOM 845 C C . GLY A 1 107 ? -7.621 -7.936 4.009 1.00 91.44 107 GLY A C 1
ATOM 846 O O . GLY A 1 107 ? -8.282 -8.707 4.699 1.00 91.44 107 GLY A O 1
ATOM 847 N N . ARG A 1 108 ? -6.397 -7.546 4.367 1.00 92.50 108 ARG A N 1
ATOM 848 C CA . ARG A 1 108 ? -5.698 -7.920 5.606 1.00 92.50 108 ARG A CA 1
ATOM 849 C C . ARG A 1 108 ? -6.040 -6.952 6.733 1.00 92.50 108 ARG A C 1
ATOM 851 O O . ARG A 1 108 ? -5.208 -6.207 7.250 1.00 92.50 108 ARG A O 1
ATOM 858 N N . GLU A 1 109 ? -7.335 -6.879 7.012 1.00 90.50 109 GLU A N 1
ATOM 859 C CA . GLU A 1 109 ? -7.912 -5.861 7.886 1.00 90.50 109 GLU A CA 1
ATOM 860 C C . GLU A 1 109 ? -7.451 -6.008 9.339 1.00 90.50 109 GLU A C 1
ATOM 862 O O . GLU A 1 109 ? -7.158 -4.998 9.977 1.00 90.50 109 GLU A O 1
ATOM 867 N N . ASP A 1 110 ? -7.314 -7.239 9.835 1.00 92.00 110 ASP A N 1
ATOM 868 C CA . ASP A 1 110 ? -6.891 -7.503 11.213 1.00 92.00 110 ASP A CA 1
ATOM 869 C C . ASP A 1 110 ? -5.459 -7.008 11.464 1.00 92.00 110 ASP A C 1
ATOM 871 O O . ASP A 1 110 ? -5.189 -6.352 12.474 1.00 92.00 110 ASP A O 1
ATOM 875 N N . GLU A 1 111 ? -4.535 -7.243 10.525 1.00 94.62 111 GLU A N 1
ATOM 876 C CA . GLU A 1 111 ? -3.167 -6.728 10.631 1.00 94.62 111 GLU A CA 1
ATOM 877 C C . GLU A 1 111 ? -3.120 -5.200 10.571 1.00 94.62 111 GLU A C 1
ATOM 879 O O . GLU A 1 111 ? -2.350 -4.566 11.300 1.00 94.62 111 GLU A O 1
ATOM 884 N N . ALA A 1 112 ? -3.954 -4.599 9.723 1.00 94.88 112 ALA A N 1
ATOM 885 C CA . ALA A 1 112 ? -4.035 -3.154 9.591 1.00 94.88 112 ALA A CA 1
ATOM 886 C C . ALA A 1 112 ? -4.640 -2.488 10.843 1.00 94.88 112 ALA A C 1
ATOM 888 O O . ALA A 1 112 ? -4.102 -1.488 11.327 1.00 94.88 112 ALA A O 1
ATOM 889 N N . GLU A 1 113 ? -5.707 -3.058 11.414 1.00 95.25 113 GLU A N 1
ATOM 890 C CA . GLU A 1 113 ? -6.308 -2.601 12.672 1.00 95.25 113 GLU A CA 1
ATOM 891 C C . GLU A 1 113 ? -5.314 -2.727 13.833 1.00 95.25 113 GLU A C 1
ATOM 893 O O . GLU A 1 113 ? -5.087 -1.750 14.555 1.00 95.25 113 GLU A O 1
ATOM 898 N N . ALA A 1 114 ? -4.669 -3.887 13.989 1.00 94.75 114 ALA A N 1
ATOM 899 C CA . ALA A 1 114 ? -3.675 -4.103 15.038 1.00 94.75 114 ALA A CA 1
ATOM 900 C C . ALA A 1 114 ? -2.514 -3.101 14.933 1.00 94.75 114 ALA A C 1
ATOM 902 O O . ALA A 1 114 ? -2.088 -2.518 15.936 1.00 94.75 114 ALA A O 1
ATOM 903 N N . ALA A 1 115 ? -2.031 -2.840 13.716 1.00 94.31 115 ALA A N 1
ATOM 904 C CA . ALA A 1 115 ? -0.971 -1.870 13.483 1.00 94.31 115 ALA A CA 1
ATOM 905 C C . ALA A 1 115 ? -1.406 -0.428 13.787 1.00 94.31 115 ALA A C 1
ATOM 907 O O . ALA A 1 115 ? -0.625 0.314 14.385 1.00 94.31 115 ALA A O 1
ATOM 908 N N . LEU A 1 116 ? -2.637 -0.027 13.447 1.00 94.56 116 LEU A N 1
ATOM 909 C CA . LEU A 1 116 ? -3.159 1.287 13.836 1.00 94.56 116 LEU A CA 1
ATOM 910 C C . LEU A 1 116 ? -3.283 1.435 15.349 1.00 94.56 116 LEU A C 1
ATOM 912 O O . LEU A 1 116 ? -2.913 2.481 15.880 1.00 94.56 116 LEU A O 1
ATOM 916 N N . ARG A 1 117 ? -3.771 0.405 16.048 1.00 95.50 117 ARG A N 1
ATOM 917 C CA . ARG A 1 117 ? -3.868 0.421 17.514 1.00 95.50 117 ARG A CA 1
ATOM 918 C C . ARG A 1 117 ? -2.491 0.625 18.148 1.00 95.50 117 ARG A C 1
ATOM 920 O O . ARG A 1 117 ? -2.339 1.512 18.982 1.00 95.50 117 ARG A O 1
ATOM 927 N N . GLN A 1 118 ? -1.465 -0.084 17.672 1.00 93.81 118 GLN A N 1
ATOM 928 C CA . GLN A 1 118 ? -0.074 0.139 18.098 1.00 93.81 118 GLN A CA 1
ATOM 929 C C . GLN A 1 118 ? 0.409 1.568 17.814 1.00 93.81 118 GLN A C 1
ATOM 931 O O . GLN A 1 118 ? 1.078 2.176 18.645 1.00 93.81 118 GLN A O 1
ATOM 936 N N . HIS A 1 119 ? 0.057 2.124 16.655 1.00 91.75 119 HIS A N 1
ATOM 937 C CA . HIS A 1 119 ? 0.430 3.487 16.279 1.00 91.75 119 HIS A CA 1
ATOM 938 C C . HIS A 1 119 ? -0.206 4.534 17.211 1.00 91.75 119 HIS A C 1
ATOM 940 O O . HIS A 1 119 ? 0.453 5.495 17.605 1.00 91.75 119 HIS A O 1
ATOM 946 N N . ILE A 1 120 ? -1.465 4.322 17.606 1.00 94.00 120 ILE A N 1
ATOM 947 C CA . ILE A 1 120 ? -2.175 5.163 18.578 1.00 94.00 120 ILE A CA 1
ATOM 948 C C . ILE A 1 120 ? -1.513 5.064 19.958 1.00 94.00 120 ILE A C 1
ATOM 950 O O . ILE A 1 120 ? -1.267 6.099 20.574 1.00 94.00 120 ILE A O 1
ATOM 954 N N . LEU A 1 121 ? -1.166 3.854 20.416 1.00 94.06 121 LEU A N 1
ATOM 955 C CA . LEU A 1 121 ? -0.450 3.644 21.684 1.00 94.06 121 LEU A CA 1
ATOM 956 C C . LEU A 1 121 ? 0.932 4.311 21.700 1.00 94.06 121 LEU A C 1
ATOM 958 O O . LEU A 1 121 ? 1.360 4.824 22.728 1.00 94.06 121 LEU A O 1
ATOM 962 N N . ALA A 1 122 ? 1.604 4.374 20.549 1.00 90.56 122 ALA A N 1
ATOM 963 C CA . ALA A 1 122 ? 2.849 5.122 20.375 1.00 90.56 122 ALA A CA 1
ATOM 964 C C . ALA A 1 122 ? 2.648 6.655 20.313 1.00 90.56 122 ALA A C 1
ATOM 966 O O . ALA A 1 122 ? 3.599 7.395 20.066 1.00 90.56 122 ALA A O 1
ATOM 967 N N . GLY A 1 123 ? 1.421 7.149 20.516 1.00 88.62 123 GLY A N 1
ATOM 968 C CA . GLY A 1 123 ? 1.087 8.573 20.553 1.00 88.62 123 GLY A CA 1
ATOM 969 C C . GLY A 1 123 ? 0.674 9.173 19.206 1.00 88.62 123 GLY A C 1
ATOM 970 O O . GLY A 1 123 ? 0.471 10.387 19.111 1.00 88.62 123 GLY A O 1
ATOM 971 N N . ASN A 1 124 ? 0.513 8.370 18.147 1.00 87.44 124 ASN A N 1
ATOM 972 C CA . ASN A 1 124 ? 0.088 8.892 16.851 1.00 87.44 124 ASN A CA 1
ATOM 973 C C . ASN A 1 124 ? -1.430 9.116 16.797 1.00 87.44 124 ASN A C 1
ATOM 975 O O . ASN A 1 124 ? -2.215 8.245 16.421 1.00 87.44 124 ASN A O 1
ATOM 979 N N . ARG A 1 125 ? -1.845 10.343 17.115 1.00 83.81 125 ARG A N 1
ATOM 980 C CA . ARG A 1 125 ? -3.257 10.760 17.103 1.00 83.81 125 ARG A CA 1
ATOM 981 C C . ARG A 1 125 ? -3.938 10.687 15.732 1.00 83.81 125 ARG A C 1
ATOM 983 O O . ARG A 1 125 ? -5.160 10.600 15.682 1.00 83.81 125 ARG A O 1
ATOM 990 N N . HIS A 1 126 ? -3.197 10.757 14.621 1.00 87.00 126 HIS A N 1
ATOM 991 C CA . HIS A 1 126 ? -3.809 10.720 13.286 1.00 87.00 126 HIS A CA 1
ATOM 992 C C . HIS A 1 126 ? -4.393 9.334 12.990 1.00 87.00 126 HIS A C 1
ATOM 994 O O . HIS A 1 126 ? -5.499 9.232 12.463 1.00 87.00 126 HIS A O 1
ATOM 1000 N N . SER A 1 127 ? -3.725 8.285 13.474 1.00 90.88 127 SER A N 1
ATOM 1001 C CA . SER A 1 127 ? -4.165 6.892 13.364 1.00 90.88 127 SER A CA 1
ATOM 1002 C C . SER A 1 127 ? -5.502 6.606 14.059 1.00 90.88 127 SER A C 1
ATOM 1004 O O . SER A 1 127 ? -6.195 5.662 13.689 1.00 90.88 127 SER A O 1
ATOM 1006 N N . LEU A 1 128 ? -5.917 7.442 15.017 1.00 93.50 128 LEU A N 1
ATOM 1007 C CA . LEU A 1 128 ? -7.222 7.329 15.672 1.00 93.50 128 LEU A CA 1
ATOM 1008 C C . LEU A 1 128 ? -8.373 7.640 14.706 1.00 93.50 128 LEU A C 1
ATOM 1010 O O . LEU A 1 128 ? -9.394 6.950 14.723 1.00 93.50 128 LEU A O 1
ATOM 1014 N N . LEU A 1 129 ? -8.211 8.646 13.840 1.00 91.88 129 LEU A N 1
ATOM 1015 C CA . LEU A 1 129 ? -9.224 9.000 12.842 1.00 91.88 129 LEU A CA 1
ATOM 1016 C C . LEU A 1 129 ? -9.368 7.902 11.786 1.00 91.88 129 LEU A C 1
ATOM 1018 O O . LEU A 1 129 ? -10.495 7.550 11.428 1.00 91.88 129 LEU A O 1
ATOM 1022 N N . ASP A 1 130 ? -8.244 7.338 11.346 1.00 92.12 130 ASP A N 1
ATOM 1023 C CA . ASP A 1 130 ? -8.221 6.242 10.377 1.00 92.12 130 ASP A CA 1
ATOM 1024 C C . ASP A 1 130 ? -8.880 4.982 10.953 1.00 92.12 130 ASP A C 1
ATOM 1026 O O . ASP A 1 130 ? -9.766 4.405 10.317 1.00 92.12 130 ASP A O 1
ATOM 1030 N N . LEU A 1 131 ? -8.552 4.618 12.201 1.00 94.56 131 LEU A N 1
ATOM 1031 C CA . LEU A 1 131 ? -9.161 3.467 12.872 1.00 94.56 131 LEU A CA 1
ATOM 1032 C C . LEU A 1 131 ? -10.666 3.675 13.075 1.00 94.56 131 LEU A C 1
ATOM 1034 O O . LEU A 1 131 ? -11.460 2.785 12.788 1.00 94.56 131 LEU A O 1
ATOM 1038 N N . ALA A 1 132 ? -11.091 4.864 13.509 1.00 95.06 132 ALA A N 1
ATOM 1039 C CA . ALA A 1 132 ? -12.510 5.160 13.698 1.00 95.06 132 ALA A CA 1
ATOM 1040 C C . ALA A 1 132 ? -13.301 5.101 12.382 1.00 95.06 132 ALA A C 1
ATOM 1042 O O . ALA A 1 132 ? -14.416 4.574 12.348 1.00 95.06 132 ALA A O 1
ATOM 1043 N N . LYS A 1 133 ? -12.738 5.627 11.286 1.00 92.38 133 LYS A N 1
ATOM 1044 C CA . LYS A 1 133 ? -13.342 5.517 9.952 1.00 92.38 133 LYS A CA 1
ATOM 1045 C C . LYS A 1 133 ? -13.501 4.049 9.555 1.00 92.38 133 LYS A C 1
ATOM 1047 O O . LYS A 1 133 ? -14.576 3.669 9.092 1.00 92.38 133 LYS A O 1
ATOM 1052 N N . HIS A 1 134 ? -12.469 3.241 9.779 1.00 89.88 134 HIS A N 1
ATOM 1053 C CA . HIS A 1 134 ? -12.483 1.822 9.450 1.00 89.88 134 HIS A CA 1
ATOM 1054 C C . HIS A 1 134 ? -13.532 1.045 10.259 1.00 89.88 134 HIS A C 1
ATOM 1056 O O . HIS A 1 134 ? -14.388 0.375 9.684 1.00 89.88 134 HIS A O 1
ATOM 1062 N N . LEU A 1 135 ? -13.560 1.227 11.582 1.00 94.38 135 LEU A N 1
ATOM 1063 C CA . LEU A 1 135 ? -14.554 0.606 12.460 1.00 94.38 135 LEU A CA 1
ATOM 1064 C C . LEU A 1 135 ? -15.991 0.901 11.998 1.00 94.38 135 LEU A C 1
ATOM 1066 O O . LEU A 1 135 ? -16.825 -0.002 11.962 1.00 94.38 135 LEU A O 1
ATOM 1070 N N . ARG A 1 136 ? -16.287 2.136 11.565 1.00 94.75 136 ARG A N 1
ATOM 1071 C CA . ARG A 1 136 ? -17.608 2.486 11.006 1.00 94.75 136 ARG A CA 1
ATOM 1072 C C . ARG A 1 136 ? -17.926 1.740 9.714 1.00 94.75 136 ARG A C 1
ATOM 1074 O O . ARG A 1 136 ? -19.043 1.254 9.570 1.00 94.75 136 ARG A O 1
ATOM 1081 N N . GLN A 1 137 ? -16.971 1.635 8.790 1.00 90.81 137 GLN A N 1
ATOM 1082 C CA . GLN A 1 137 ? -17.159 0.902 7.529 1.00 90.81 137 GLN A CA 1
ATOM 1083 C C . GLN A 1 137 ? -17.469 -0.583 7.764 1.00 90.81 137 GLN A C 1
ATOM 1085 O O . GLN A 1 137 ? -18.197 -1.188 6.984 1.00 90.81 137 GLN A O 1
ATOM 1090 N N . ARG A 1 138 ? -16.985 -1.143 8.878 1.00 87.94 138 ARG A N 1
ATOM 1091 C CA . ARG A 1 138 ? -17.249 -2.519 9.324 1.00 87.94 138 ARG A CA 1
ATOM 1092 C C . ARG A 1 138 ? -18.512 -2.666 10.184 1.00 87.94 138 ARG A C 1
ATOM 1094 O O . ARG A 1 138 ? -18.731 -3.715 10.780 1.00 87.94 138 ARG A O 1
ATOM 1101 N N . GLY A 1 139 ? -19.323 -1.616 10.314 1.00 94.31 139 GLY A N 1
ATOM 1102 C CA . GLY A 1 139 ? -20.534 -1.626 11.142 1.00 94.31 139 GLY A CA 1
ATOM 1103 C C . GLY A 1 139 ? -20.283 -1.513 12.653 1.00 94.31 139 GLY A C 1
ATOM 1104 O O . GLY A 1 139 ? -21.233 -1.506 13.434 1.00 94.31 139 GLY A O 1
ATOM 1105 N N . ARG A 1 140 ? -19.031 -1.341 13.098 1.00 95.94 140 ARG A N 1
ATOM 1106 C CA . ARG A 1 140 ? -18.635 -1.147 14.509 1.00 95.94 140 ARG A CA 1
ATOM 1107 C C . ARG A 1 140 ? -18.726 0.331 14.922 1.00 95.94 140 ARG A C 1
ATOM 1109 O O . ARG A 1 140 ? -17.835 0.877 15.572 1.00 95.94 140 ARG A O 1
ATOM 1116 N N . SER A 1 141 ? -19.819 1.006 14.562 1.00 95.94 141 SER A N 1
ATOM 1117 C CA . SER A 1 141 ? -19.991 2.458 14.757 1.00 95.94 141 SER A CA 1
ATOM 1118 C C . SER A 1 141 ? -19.923 2.899 16.223 1.00 95.94 141 SER A C 1
ATOM 1120 O O . SER A 1 141 ? -19.281 3.899 16.533 1.00 95.94 141 SER A O 1
ATOM 1122 N N . LEU A 1 142 ? -20.511 2.125 17.142 1.00 93.88 142 LEU A N 1
ATOM 1123 C CA . LEU A 1 142 ? -20.457 2.420 18.581 1.00 93.88 142 LEU A CA 1
ATOM 1124 C C . LEU A 1 142 ? -19.031 2.355 19.137 1.00 93.88 142 LEU A C 1
ATOM 1126 O O . LEU A 1 142 ? -18.662 3.124 20.024 1.00 93.88 142 LEU A O 1
ATOM 1130 N N . GLU A 1 143 ? -18.220 1.431 18.629 1.00 95.44 143 GLU A N 1
ATOM 1131 C CA . GLU A 1 143 ? -16.813 1.340 18.996 1.00 95.44 143 GLU A CA 1
ATOM 1132 C C . GLU A 1 143 ? -16.014 2.499 18.410 1.00 95.44 143 GLU A C 1
ATOM 1134 O O . GLU A 1 143 ? -15.252 3.122 19.139 1.00 95.44 143 GLU A O 1
ATOM 1139 N N . ALA A 1 144 ? -16.248 2.860 17.147 1.00 95.94 144 ALA A N 1
ATOM 1140 C CA . ALA A 1 144 ? -15.626 4.031 16.538 1.00 95.94 144 ALA A CA 1
ATOM 1141 C C . ALA A 1 144 ? -15.904 5.319 17.332 1.00 95.94 144 ALA A C 1
ATOM 1143 O O . ALA A 1 144 ? -15.009 6.138 17.539 1.00 95.94 144 ALA A O 1
ATOM 1144 N N . ASP A 1 145 ? -17.137 5.496 17.809 1.00 93.75 145 ASP A N 1
ATOM 1145 C CA . ASP A 1 145 ? -17.521 6.665 18.601 1.00 93.75 145 ASP A CA 1
ATOM 1146 C C . ASP A 1 145 ? -16.922 6.640 20.007 1.00 93.75 145 ASP A C 1
ATOM 1148 O O . ASP A 1 145 ? -16.601 7.694 20.556 1.00 93.75 145 ASP A O 1
ATOM 1152 N N . ARG A 1 146 ? -16.767 5.459 20.616 1.00 93.31 146 ARG A N 1
ATOM 1153 C CA . ARG A 1 146 ? -16.029 5.319 21.882 1.00 93.31 146 ARG A CA 1
ATOM 1154 C C . ARG A 1 146 ? -14.549 5.612 21.689 1.00 93.31 146 ARG A C 1
ATOM 1156 O O . ARG A 1 146 ? -14.011 6.430 22.420 1.00 93.31 146 ARG A O 1
ATOM 1163 N N . LEU A 1 147 ? -13.931 5.055 20.653 1.00 94.69 147 LEU A N 1
ATOM 1164 C CA . LEU A 1 147 ? -12.542 5.314 20.291 1.00 94.69 147 LEU A CA 1
ATOM 1165 C C . LEU A 1 147 ? -12.282 6.812 20.096 1.00 94.69 147 LEU A C 1
ATOM 1167 O O . LEU A 1 147 ? -11.295 7.338 20.598 1.00 94.69 147 LEU A O 1
ATOM 1171 N N . ARG A 1 148 ? -13.186 7.525 19.413 1.00 92.31 148 ARG A N 1
ATOM 1172 C CA . ARG A 1 148 ? -13.061 8.977 19.217 1.00 92.31 148 ARG A CA 1
ATOM 1173 C C . ARG A 1 148 ? -13.209 9.800 20.490 1.00 92.31 148 ARG A C 1
ATOM 1175 O O . ARG A 1 148 ? -12.646 10.888 20.550 1.00 92.31 148 ARG A O 1
ATOM 1182 N N . ARG A 1 149 ? -13.996 9.325 21.455 1.00 90.19 149 ARG A N 1
ATOM 1183 C CA . ARG A 1 149 ? -14.265 10.037 22.713 1.00 90.19 149 ARG A CA 1
ATOM 1184 C C . ARG A 1 149 ? -13.225 9.747 23.787 1.00 90.19 149 ARG A C 1
ATOM 1186 O O . ARG A 1 149 ? -12.786 10.672 24.457 1.00 90.19 149 ARG A O 1
ATOM 1193 N N . SER A 1 150 ? -12.863 8.479 23.930 1.00 91.06 150 SER A N 1
ATOM 1194 C CA . SER A 1 150 ? -12.135 7.952 25.085 1.00 91.06 150 SER A CA 1
ATOM 1195 C C . SER A 1 150 ? -10.803 7.294 24.704 1.00 91.06 150 SER A C 1
ATOM 1197 O O . SER A 1 150 ? -10.037 6.927 25.584 1.00 91.06 150 SER A O 1
ATOM 1199 N N . GLY A 1 151 ? -10.492 7.157 23.411 1.00 92.56 151 GLY A N 1
ATOM 1200 C CA 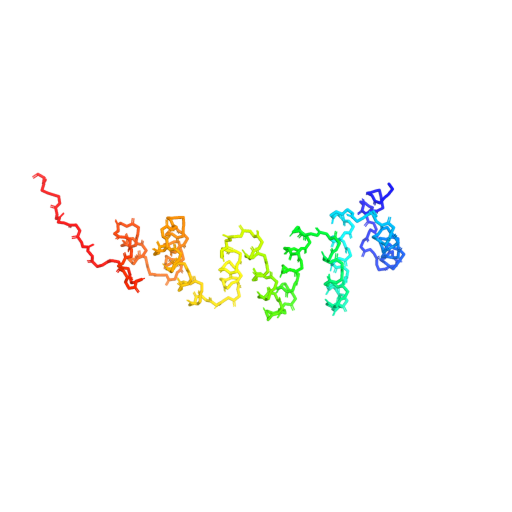. GLY A 1 151 ? -9.224 6.590 22.951 1.00 92.56 151 GLY A CA 1
ATOM 1201 C C . GLY A 1 151 ? -9.100 5.079 23.168 1.00 92.56 151 GLY A C 1
ATOM 1202 O O . GLY A 1 151 ? -10.088 4.337 23.115 1.00 92.56 151 GLY A O 1
ATOM 1203 N N . LEU A 1 152 ? -7.856 4.634 23.347 1.00 95.44 152 LEU A N 1
ATOM 1204 C CA . LEU A 1 152 ? -7.495 3.250 23.649 1.00 95.44 152 LEU A CA 1
ATOM 1205 C C . LEU A 1 152 ? -7.042 3.120 25.104 1.00 95.44 152 LEU A C 1
ATOM 1207 O O . LEU A 1 152 ? -6.420 4.035 25.640 1.00 95.44 152 LEU A O 1
ATOM 1211 N N . GLU A 1 153 ? -7.306 1.961 25.695 1.00 94.88 153 GLU A N 1
ATOM 1212 C CA . GLU A 1 153 ? -6.657 1.509 26.924 1.00 94.88 153 GLU A CA 1
ATOM 1213 C C . GLU A 1 153 ? -5.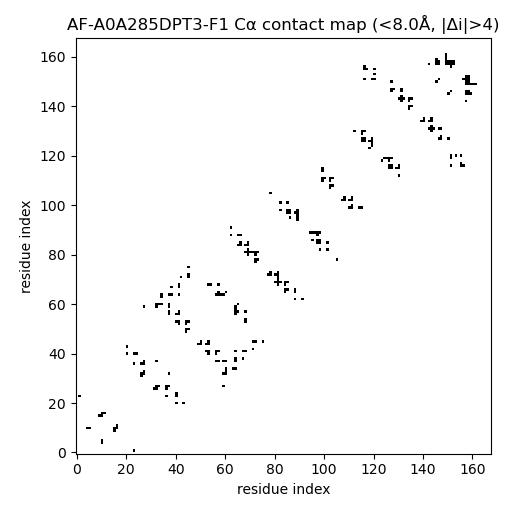195 1.104 26.647 1.00 94.88 153 GLU A C 1
ATOM 1215 O O . GLU A 1 153 ? -4.838 0.858 25.490 1.00 94.88 153 GLU A O 1
ATOM 1220 N N . PRO A 1 154 ? -4.332 0.982 27.677 1.00 91.44 154 PRO A N 1
ATOM 1221 C CA . PRO A 1 154 ? -2.927 0.593 27.504 1.00 91.44 154 PRO A CA 1
ATOM 1222 C C . PRO A 1 154 ? -2.705 -0.756 26.804 1.00 91.44 154 PRO A C 1
ATOM 1224 O O . PRO A 1 154 ? -1.646 -0.975 26.221 1.00 91.44 154 PRO A O 1
ATOM 1227 N N . ASP A 1 155 ? -3.691 -1.654 26.847 1.00 92.81 155 ASP A N 1
ATOM 1228 C CA . ASP A 1 155 ? -3.665 -2.948 26.156 1.00 92.81 155 ASP A CA 1
ATOM 1229 C C . ASP A 1 155 ? -4.057 -2.860 24.664 1.00 92.81 155 ASP A C 1
ATOM 1231 O O . ASP A 1 155 ? -4.028 -3.860 23.948 1.00 92.81 155 ASP A O 1
ATOM 1235 N N . GLY A 1 156 ? -4.405 -1.664 24.173 1.00 93.06 156 GLY A N 1
ATOM 1236 C CA . GLY A 1 156 ? -4.821 -1.406 22.794 1.00 93.06 156 GLY A CA 1
ATOM 1237 C C . GLY A 1 156 ? -6.310 -1.629 22.525 1.00 93.06 156 GLY A C 1
ATOM 1238 O O . GLY A 1 156 ? -6.766 -1.383 21.401 1.00 93.06 156 GLY A O 1
ATOM 1239 N N . SER A 1 157 ? -7.087 -2.056 23.522 1.00 94.81 157 SER A N 1
ATOM 1240 C CA . SER A 1 157 ? -8.543 -2.139 23.421 1.00 94.81 157 SER A CA 1
ATOM 1241 C C . SER A 1 157 ? -9.175 -0.743 23.419 1.00 94.81 157 SER A C 1
ATOM 1243 O O . SER A 1 157 ? -8.592 0.237 23.875 1.00 94.81 157 SER A O 1
ATOM 1245 N N . THR A 1 158 ? -10.365 -0.608 22.833 1.00 95.25 158 THR A N 1
ATOM 1246 C CA . THR A 1 158 ? -11.086 0.672 22.856 1.00 95.25 158 THR A CA 1
ATOM 1247 C C . THR A 1 158 ? -11.621 0.937 24.253 1.00 95.25 158 THR A C 1
ATOM 1249 O O . THR A 1 158 ? -12.285 0.071 24.821 1.00 95.25 158 THR A O 1
ATOM 1252 N N . SER A 1 159 ? -11.395 2.150 24.764 1.00 93.00 159 SER A N 1
ATOM 1253 C CA . SER A 1 159 ? -11.755 2.485 26.138 1.00 93.00 159 SER A CA 1
ATOM 1254 C C . SER A 1 159 ? -13.227 2.225 26.451 1.00 93.00 159 SER A C 1
ATOM 1256 O O . SER A 1 159 ? -14.142 2.590 25.698 1.00 93.00 159 SER A O 1
ATOM 1258 N N . THR A 1 160 ? -13.448 1.587 27.599 1.00 89.00 160 THR A N 1
ATOM 1259 C CA . THR A 1 160 ? -14.778 1.332 28.157 1.00 89.00 160 THR A CA 1
ATOM 1260 C C . THR A 1 160 ? -15.261 2.474 29.041 1.00 89.00 160 THR A C 1
ATOM 1262 O O . THR A 1 160 ? -16.390 2.419 29.527 1.00 89.00 160 THR A O 1
ATOM 1265 N N . TRP A 1 161 ? -14.442 3.511 29.250 1.00 86.12 161 TRP A N 1
ATOM 1266 C CA . TRP A 1 161 ? -14.820 4.654 30.067 1.00 86.12 161 TRP A CA 1
ATOM 1267 C C . TRP A 1 161 ? -15.998 5.409 29.446 1.00 86.12 161 TRP A C 1
ATOM 1269 O O . TRP A 1 161 ? -15.948 5.892 28.308 1.00 86.12 161 TRP A O 1
ATOM 1279 N N . THR A 1 162 ? -17.064 5.526 30.232 1.00 77.31 162 THR A N 1
ATOM 1280 C CA . THR A 1 162 ? -18.217 6.379 29.955 1.00 77.31 162 THR A CA 1
ATOM 1281 C C . THR A 1 162 ? -18.145 7.632 30.822 1.00 77.31 162 THR A C 1
ATOM 1283 O O . THR A 1 162 ? -18.078 7.497 32.047 1.00 77.31 162 THR A O 1
ATOM 1286 N N . PRO A 1 163 ? -18.206 8.839 30.228 1.00 73.69 163 PRO A N 1
ATOM 1287 C CA . PRO A 1 163 ? -18.275 10.064 31.008 1.00 73.69 163 PRO A CA 1
ATOM 1288 C C . PRO A 1 163 ? -19.525 10.060 31.898 1.00 73.69 163 PRO A C 1
ATOM 1290 O O . PRO A 1 163 ? -20.582 9.597 31.451 1.00 73.69 163 PRO A O 1
ATOM 1293 N N . PRO A 1 164 ? -19.438 10.584 33.133 1.00 79.38 164 PRO A N 1
ATOM 1294 C CA . PRO A 1 164 ? -20.616 10.783 33.964 1.00 79.38 164 PRO A CA 1
ATOM 1295 C C . PRO A 1 164 ? -21.620 11.709 33.252 1.00 79.38 164 PRO A C 1
ATOM 1297 O O . PRO A 1 164 ? -21.212 12.572 32.466 1.00 79.38 164 PRO A O 1
ATOM 1300 N N . PRO A 1 165 ? -22.933 11.535 33.491 1.00 77.38 165 PRO A N 1
ATOM 1301 C CA . PRO A 1 165 ? -23.950 12.368 32.866 1.00 77.38 165 PRO A CA 1
ATOM 1302 C C . PRO A 1 165 ? -23.710 13.841 33.204 1.00 77.38 165 PRO A C 1
ATOM 1304 O O . PRO A 1 165 ? -23.430 14.192 34.350 1.00 77.38 165 PRO A O 1
ATOM 1307 N N . VAL A 1 166 ? -23.823 14.705 32.194 1.00 79.25 166 VAL A N 1
ATOM 1308 C CA . VAL A 1 166 ? -23.724 16.154 32.387 1.00 79.25 166 VAL A CA 1
ATOM 1309 C C . VAL A 1 166 ? -24.937 16.585 33.208 1.00 79.25 166 VAL A C 1
ATOM 1311 O O . VAL A 1 166 ? -26.065 16.514 32.717 1.00 79.25 166 VAL A O 1
ATOM 1314 N N . LEU A 1 167 ? -24.714 16.984 34.461 1.00 74.31 167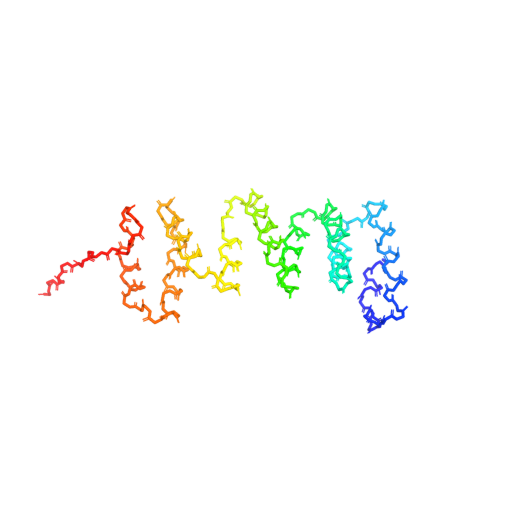 LEU A N 1
ATOM 1315 C CA . LEU A 1 167 ? -25.756 17.583 35.291 1.00 74.31 167 LEU A CA 1
ATOM 1316 C C . LEU A 1 167 ? -26.165 18.911 34.634 1.00 74.31 167 LEU A C 1
ATOM 1318 O O . LEU A 1 167 ? -25.309 19.764 34.394 1.00 74.31 167 LEU A O 1
ATOM 1322 N N . ARG A 1 168 ? -27.445 19.025 34.264 1.00 67.56 168 ARG A N 1
ATOM 1323 C CA . ARG A 1 168 ? -28.061 20.260 33.757 1.00 67.56 168 ARG A CA 1
ATOM 1324 C C . ARG A 1 168 ? -28.628 21.074 34.905 1.00 67.56 168 ARG A C 1
ATOM 1326 O O . ARG A 1 168 ? -29.167 20.436 35.836 1.00 67.56 168 ARG A O 1
#

Mean predicted aligned error: 6.28 Å

Radius of gyration: 22.06 Å; Cα contacts (8 Å, |Δi|>4): 169; chains: 1; bounding box: 52×31×68 Å

pLDDT: mean 89.71, std 8.42, range [60.22, 98.25]

Secondary structure (DSSP, 8-state):
-HHHHHTSTTTT-HHHHHHHHHHHHHHHHTT---HHHHHHHHHHHHHTT-HHHHHHHHHHHHHHHHHHHHHHHHHTT-HHHHHHHHHHHHHHHT-SHHHHHHHHHTT-HHHHHHHHHHHHHTT-THHHHHHHHHHHHTT-HHHHHHHHHH-B-TTSSBP-PPPPP---

Nearest PDB structures (foldseek):
  5aio-assembly1_A  TM=4.766E-01  e=1.752E-01  Saccharomyces cerevisiae
  7qij-assembly2_LC  TM=6.042E-01  e=2.064E+00  Yersinia enterocolitica
  9hmf-assembly1_L  TM=4.194E-01  e=6.466E-01  Campylobacter jejuni
  3rkv-assembly1_A  TM=4.309E-01  e=1.620E+00  Caenorhabditis elegans
  7sqc-assembly1_R0  TM=4.727E-01  e=9.239E+00  Chlamydomonas reinhardtii

Solvent-accessible surface area (backbone atoms only — not comparable to full-atom values): 9283 Å² total; per-residue (Å²): 112,69,69,70,53,68,71,39,96,61,47,83,38,75,88,45,41,63,62,48,48,54,52,44,51,52,34,42,75,70,70,58,50,39,63,68,49,30,51,53,50,35,52,52,23,56,73,72,66,36,60,67,59,25,54,57,44,26,73,64,32,50,71,66,29,43,54,48,52,20,50,53,29,44,75,70,64,39,52,73,60,14,50,52,35,25,50,53,51,18,66,74,71,73,41,67,59,62,40,35,55,48,26,49,78,71,70,39,47,69,64,26,51,53,50,32,37,52,40,36,76,73,65,36,68,67,40,50,58,56,50,28,54,49,31,39,79,72,70,38,44,71,56,20,54,32,33,74,74,53,35,60,40,98,88,52,47,65,29,84,76,71,81,76,80,82,85,127

Sequence (168 aa):
MIWCLENRADADQPDNLSERRALLERALNAGMATEQVCQRLQVIAAQDEDWNELSRITGFGGDPALREEAALLEKAGQLGRAQQKYTEVCARVGSRMPLINFWWRTGREDEAEAALRQHILAGNRHSLLDLAKHLRQRGRSLEADRLRRSGLEPDGSTSTWTPPPVLR

Foldseek 3Di:
DLVVQCPDPCNPPPVNVVVNLVVLVVCLVVLVLDLVSLLSNLLVCLVVVVLVSLVVSLVSNPLSSLLSSLVSCVVVVVLVVSLVSLVVNCVVVVHNVSNLVSCVVVVVPVVSLVVLLVCVLVVNPVSLQVNLVVCVVVVNNVLSVQCVVPNADNVSGRDPDDDDDDDD